Protein AF-A0A2I6QKW5-F1 (afdb_monomer_lite)

Secondary structure (DSSP, 8-state):
-EEEEEEEEEEEETTEEEEEEEEEEEEE-SSSPEEEEEEEEEEEEETTTTEEEEEEEEEEE-----SS-------------

Foldseek 3Di:
DDKDWDWDQPDDDPQKTKIWIWIKDWDQDPPRDIWIKTKTWIWIARNVVRGTPDIDIDIHTDPDPPPDDPPPPPPPDDDDD

pLDDT: mean 75.46, std 21.02, range [35.22, 96.0]

Sequence (81 aa):
MTFVSSFTLDRMIGNIAVIGINGTLSTTGPTFTPTTFNVIGRAYLDLKAGHAAKATVEMKGSTATPMGEMHTKVRTLMTTK

Radius of gyration: 21.95 Å; chains: 1; bounding box: 66×39×40 Å

Structure (mmCIF, N/CA/C/O backbone):
data_AF-A0A2I6QKW5-F1
#
_entry.id   AF-A0A2I6QKW5-F1
#
loop_
_atom_site.group_PDB
_atom_site.id
_atom_site.type_symbol
_atom_site.label_atom_id
_atom_site.label_alt_id
_atom_site.label_comp_id
_atom_site.label_asym_id
_atom_site.label_entity_id
_atom_site.label_seq_id
_atom_site.pdbx_PDB_ins_code
_atom_site.Cartn_x
_atom_site.Cartn_y
_atom_site.Cartn_z
_atom_site.occupancy
_atom_site.B_iso_or_equiv
_atom_site.auth_seq_id
_atom_site.auth_comp_id
_atom_site.auth_asym_id
_atom_s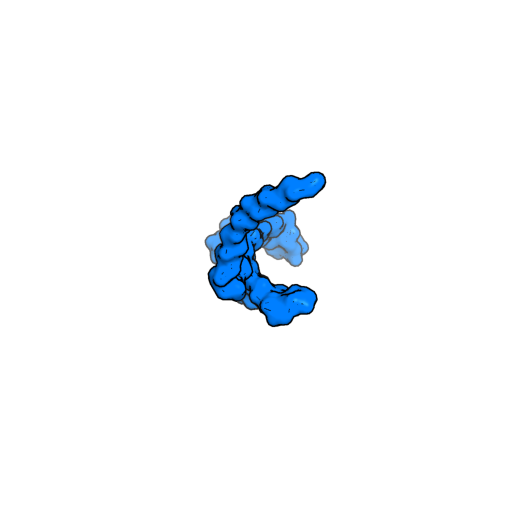ite.auth_atom_id
_atom_site.pdbx_PDB_model_num
ATOM 1 N N . MET A 1 1 ? -2.492 5.803 16.892 1.00 77.88 1 MET A N 1
ATOM 2 C CA . MET A 1 1 ? -2.817 5.301 15.539 1.00 77.88 1 MET A CA 1
ATOM 3 C C . MET A 1 1 ? -1.926 4.104 15.283 1.00 77.88 1 MET A C 1
ATOM 5 O O . MET A 1 1 ? -0.728 4.223 15.503 1.00 77.88 1 MET A O 1
ATOM 9 N N . THR A 1 2 ? -2.501 2.985 14.855 1.00 86.62 2 THR A N 1
ATOM 10 C CA . THR A 1 2 ? -1.761 1.743 14.598 1.00 86.62 2 THR A CA 1
ATOM 11 C C . THR A 1 2 ? -2.160 1.208 13.233 1.00 86.62 2 THR A C 1
ATOM 13 O O . THR A 1 2 ? -3.350 1.132 12.938 1.00 86.62 2 THR A O 1
ATOM 16 N N . PHE A 1 3 ? -1.183 0.836 12.407 1.00 87.31 3 PHE A N 1
ATOM 17 C CA . PHE A 1 3 ? -1.417 0.206 11.112 1.00 87.31 3 PHE A CA 1
ATOM 18 C C . PHE A 1 3 ? -0.788 -1.182 11.101 1.00 87.31 3 PHE A C 1
ATOM 20 O O . PHE A 1 3 ? 0.423 -1.317 11.264 1.00 87.31 3 PHE A O 1
ATOM 27 N N . VAL A 1 4 ? -1.615 -2.207 10.919 1.00 90.88 4 VAL A N 1
ATOM 28 C CA . VAL A 1 4 ? -1.167 -3.596 10.776 1.00 90.88 4 VAL A CA 1
ATOM 29 C C . VAL A 1 4 ? -1.428 -4.001 9.339 1.00 90.88 4 VAL A C 1
ATOM 31 O O . VAL A 1 4 ? -2.556 -3.878 8.871 1.00 90.88 4 VAL A O 1
ATOM 34 N N . SER A 1 5 ? -0.405 -4.453 8.622 1.00 91.06 5 SER A N 1
ATOM 35 C CA . SER A 1 5 ? -0.541 -4.771 7.201 1.00 91.06 5 SER A CA 1
ATOM 36 C C . SER A 1 5 ? 0.289 -5.965 6.773 1.00 91.06 5 SER A C 1
ATOM 38 O O . SER A 1 5 ? 1.233 -6.379 7.443 1.00 91.06 5 SER A O 1
ATOM 40 N N . SER A 1 6 ? -0.108 -6.501 5.629 1.00 92.94 6 SER A N 1
ATOM 41 C CA . SER A 1 6 ? 0.588 -7.513 4.858 1.00 92.94 6 SER A CA 1
ATOM 42 C C . SER A 1 6 ? 0.911 -6.944 3.480 1.00 92.94 6 SER A C 1
ATOM 44 O O . SER A 1 6 ? 0.124 -6.192 2.892 1.00 92.94 6 SER A O 1
ATOM 46 N N . PHE A 1 7 ? 2.086 -7.312 2.981 1.00 93.06 7 PHE A N 1
ATOM 47 C CA . PHE A 1 7 ? 2.566 -6.943 1.659 1.00 93.06 7 PHE A CA 1
ATOM 48 C C . PHE A 1 7 ? 2.820 -8.216 0.868 1.00 93.06 7 PHE A C 1
ATOM 50 O O . PHE A 1 7 ? 3.429 -9.157 1.378 1.00 93.06 7 PHE A O 1
ATOM 57 N N . THR A 1 8 ? 2.354 -8.246 -0.373 1.00 95.06 8 THR A N 1
ATOM 58 C CA . THR A 1 8 ? 2.532 -9.391 -1.270 1.00 95.06 8 THR A CA 1
ATOM 59 C C . THR A 1 8 ? 3.111 -8.909 -2.585 1.00 95.06 8 THR A C 1
ATOM 61 O O . THR A 1 8 ? 2.714 -7.866 -3.092 1.00 95.06 8 THR A O 1
ATOM 64 N N . LEU A 1 9 ? 4.078 -9.637 -3.140 1.00 93.75 9 LEU A N 1
ATOM 65 C CA . LEU A 1 9 ? 4.518 -9.395 -4.509 1.00 93.75 9 LEU A CA 1
ATOM 66 C C . LEU A 1 9 ? 3.458 -9.977 -5.452 1.00 93.75 9 LEU A C 1
ATOM 68 O O . LEU A 1 9 ? 3.413 -11.189 -5.642 1.00 93.75 9 LEU A O 1
ATOM 72 N N . ASP A 1 10 ? 2.609 -9.121 -6.027 1.00 93.69 10 ASP A N 1
ATOM 73 C CA . ASP A 1 10 ? 1.541 -9.533 -6.949 1.00 93.69 10 ASP A CA 1
ATOM 74 C C . ASP A 1 10 ? 2.140 -10.030 -8.272 1.00 93.69 10 ASP A C 1
ATOM 76 O O . ASP A 1 10 ? 1.730 -11.060 -8.807 1.00 93.69 10 ASP A O 1
ATOM 80 N N . ARG A 1 11 ? 3.057 -9.242 -8.855 1.00 94.19 11 ARG A N 1
ATOM 81 C CA . ARG A 1 11 ? 3.712 -9.536 -10.142 1.00 94.19 11 ARG A CA 1
ATOM 82 C C . ARG A 1 11 ? 4.928 -8.645 -10.395 1.00 94.19 11 ARG A C 1
ATOM 84 O O . ARG A 1 11 ? 5.083 -7.595 -9.776 1.00 94.19 11 ARG A O 1
ATOM 91 N N . MET A 1 12 ? 5.714 -9.020 -11.401 1.00 96.00 12 MET A N 1
ATOM 92 C CA . MET A 1 12 ? 6.818 -8.231 -11.956 1.00 96.00 12 MET A CA 1
ATOM 93 C C . MET A 1 12 ? 6.486 -7.778 -13.384 1.00 96.00 12 MET A C 1
ATOM 95 O O . MET A 1 12 ? 6.005 -8.576 -14.188 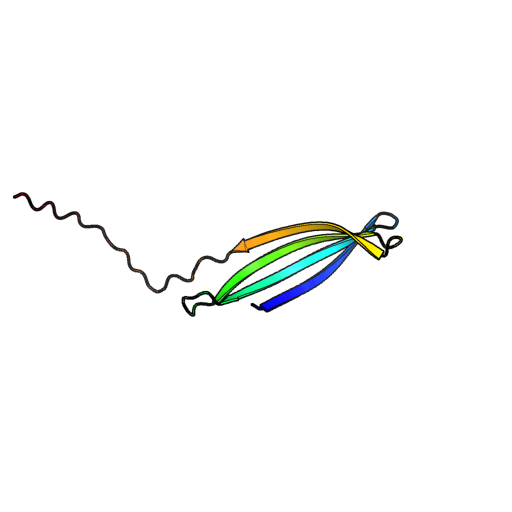1.00 96.00 12 MET A O 1
ATOM 99 N N . ILE A 1 13 ? 6.744 -6.509 -13.708 1.00 92.31 13 ILE A N 1
ATOM 100 C CA . ILE A 1 13 ? 6.592 -5.927 -15.051 1.00 92.31 13 ILE A CA 1
ATOM 101 C C . ILE A 1 13 ? 7.922 -5.267 -15.429 1.00 92.31 13 ILE A C 1
ATOM 103 O O . ILE A 1 13 ? 8.180 -4.110 -15.097 1.00 92.31 13 ILE A O 1
ATOM 107 N N . GLY A 1 14 ? 8.803 -6.016 -16.095 1.00 93.38 14 GLY A N 1
ATOM 108 C CA . GLY A 1 14 ? 10.174 -5.562 -16.341 1.00 93.38 14 GLY A CA 1
ATOM 109 C C . GLY A 1 14 ? 10.897 -5.267 -15.021 1.00 93.38 14 GLY A C 1
ATOM 110 O O . GLY A 1 14 ? 11.013 -6.149 -14.176 1.00 93.38 14 GLY A O 1
ATOM 111 N N . ASN A 1 15 ? 11.336 -4.018 -14.826 1.00 94.06 15 ASN A N 1
ATOM 112 C CA . ASN A 1 15 ? 12.000 -3.574 -13.588 1.00 94.06 15 ASN A CA 1
ATOM 113 C C . ASN A 1 15 ? 11.025 -3.077 -12.510 1.00 94.06 15 ASN A C 1
ATOM 115 O O . ASN A 1 15 ? 11.469 -2.569 -11.483 1.00 94.06 15 ASN A O 1
ATOM 119 N N . ILE A 1 16 ? 9.716 -3.174 -12.745 1.00 94.62 16 ILE A N 1
ATOM 120 C CA . ILE A 1 16 ? 8.696 -2.712 -11.806 1.00 94.62 16 ILE A CA 1
ATOM 121 C C . ILE A 1 16 ? 8.149 -3.907 -11.023 1.00 94.62 16 ILE A C 1
ATOM 123 O O . ILE A 1 16 ? 7.572 -4.822 -11.614 1.00 94.62 16 ILE A O 1
ATOM 127 N N . ALA A 1 17 ? 8.270 -3.876 -9.697 1.00 94.69 17 ALA A N 1
ATOM 128 C CA . ALA A 1 17 ? 7.579 -4.798 -8.801 1.00 94.69 17 ALA A CA 1
ATOM 129 C C . ALA A 1 17 ? 6.218 -4.219 -8.402 1.00 94.69 17 ALA A C 1
ATOM 131 O O . ALA A 1 17 ? 6.134 -3.104 -7.886 1.00 94.69 17 ALA A O 1
ATOM 132 N N . VAL A 1 18 ? 5.146 -4.975 -8.629 1.00 95.31 18 VAL A N 1
ATOM 133 C CA . VAL A 1 18 ? 3.800 -4.611 -8.177 1.00 95.31 18 VAL A CA 1
ATOM 134 C C . VAL A 1 18 ? 3.546 -5.298 -6.844 1.00 95.31 18 VAL A C 1
ATOM 136 O O . VAL A 1 18 ? 3.511 -6.524 -6.777 1.00 95.31 18 VAL A O 1
ATOM 139 N N . ILE A 1 19 ? 3.366 -4.509 -5.791 1.00 94.81 19 ILE A N 1
ATOM 140 C CA . ILE A 1 19 ? 3.156 -4.973 -4.423 1.00 94.81 19 ILE A CA 1
ATOM 141 C C . ILE A 1 19 ? 1.700 -4.743 -4.027 1.00 94.81 19 ILE A C 1
ATOM 143 O O . ILE A 1 19 ? 1.255 -3.595 -3.977 1.00 94.81 19 ILE A O 1
ATOM 147 N N . GLY A 1 20 ? 0.968 -5.810 -3.728 1.00 94.25 20 GLY A N 1
ATOM 148 C CA . GLY A 1 20 ? -0.342 -5.748 -3.094 1.00 94.25 20 GLY A CA 1
ATOM 149 C C . GLY A 1 20 ? -0.214 -5.360 -1.621 1.00 94.25 20 GLY A C 1
ATOM 150 O O . GLY A 1 20 ? 0.627 -5.901 -0.899 1.00 94.25 20 GLY A O 1
ATOM 151 N N . ILE A 1 21 ? -1.048 -4.421 -1.179 1.00 93.19 21 ILE A N 1
ATOM 152 C CA . ILE A 1 21 ? -1.130 -3.935 0.201 1.00 93.19 21 ILE A CA 1
ATOM 153 C C . ILE A 1 21 ? -2.497 -4.330 0.747 1.00 93.19 21 ILE A C 1
ATOM 155 O O . ILE A 1 21 ? -3.518 -3.994 0.144 1.00 93.19 21 ILE A O 1
ATOM 159 N N . ASN A 1 22 ? -2.523 -5.003 1.892 1.00 91.75 22 ASN A N 1
ATOM 160 C CA . ASN A 1 22 ? -3.754 -5.273 2.627 1.00 91.75 22 ASN A CA 1
ATOM 161 C C . ASN A 1 22 ? -3.494 -5.112 4.126 1.00 91.75 22 ASN A C 1
ATOM 163 O O . ASN A 1 22 ? -2.602 -5.765 4.672 1.00 91.75 22 ASN A O 1
ATOM 167 N N . GLY A 1 23 ? -4.236 -4.234 4.791 1.00 90.19 23 GLY A N 1
ATOM 168 C CA . GLY A 1 23 ? -4.044 -3.961 6.205 1.00 90.19 23 GLY A CA 1
ATOM 169 C C . GLY A 1 23 ? -5.235 -3.305 6.878 1.00 90.19 23 GLY A C 1
ATOM 170 O O . GLY A 1 23 ? -6.201 -2.895 6.249 1.00 90.19 23 GLY A O 1
ATOM 171 N N . THR A 1 24 ? -5.148 -3.183 8.194 1.00 89.56 24 THR A N 1
ATOM 172 C CA . THR A 1 24 ? -6.125 -2.498 9.035 1.00 89.56 24 THR A CA 1
ATOM 173 C C . THR A 1 24 ? -5.462 -1.302 9.701 1.00 89.56 24 THR A C 1
ATOM 175 O O . THR A 1 24 ? -4.446 -1.440 10.388 1.00 89.56 24 THR A O 1
ATOM 178 N N . LEU A 1 25 ? -6.044 -0.120 9.508 1.00 86.81 25 LEU A N 1
ATOM 179 C CA . LEU A 1 25 ? -5.669 1.099 10.215 1.00 86.81 25 LEU A CA 1
ATOM 180 C C . LEU A 1 25 ? -6.642 1.325 11.370 1.00 86.81 25 LEU A C 1
ATOM 182 O O . LEU A 1 25 ? -7.845 1.423 11.154 1.00 86.81 25 LEU A O 1
ATOM 186 N N . SER A 1 26 ? -6.115 1.444 12.582 1.00 85.50 26 SER A N 1
ATOM 187 C CA . SER A 1 26 ? -6.873 1.788 13.780 1.00 85.50 26 SER A CA 1
ATOM 188 C C . SER A 1 26 ? -6.494 3.183 14.268 1.00 85.50 26 SER A C 1
ATOM 190 O O . SER A 1 26 ? -5.312 3.494 14.488 1.00 85.50 26 SER A O 1
ATOM 192 N N . THR A 1 27 ? -7.496 4.042 14.438 1.00 82.31 27 THR A N 1
ATOM 193 C CA . THR A 1 27 ? -7.344 5.385 15.000 1.00 82.31 27 THR A CA 1
ATOM 194 C C . THR A 1 27 ? -8.178 5.511 16.268 1.00 82.31 27 THR A C 1
ATOM 196 O O . THR A 1 27 ? -9.293 5.012 16.357 1.00 82.31 27 THR A O 1
ATOM 199 N N . THR A 1 28 ? -7.631 6.172 17.281 1.00 74.75 28 THR A N 1
ATOM 200 C CA . THR A 1 28 ? -8.366 6.537 18.494 1.00 74.75 28 THR A CA 1
ATOM 201 C C . THR A 1 28 ? -8.841 7.972 18.328 1.00 74.75 28 THR A C 1
ATOM 203 O O . THR A 1 28 ? -8.011 8.878 18.221 1.00 74.75 28 THR A O 1
ATOM 206 N N . GLY A 1 29 ? -10.157 8.161 18.229 1.00 65.19 29 GLY A N 1
ATOM 207 C CA . GLY A 1 29 ? -10.777 9.482 18.161 1.00 65.19 29 GLY A CA 1
ATOM 208 C C . GLY A 1 29 ? -10.881 10.163 19.534 1.00 65.19 29 GLY A C 1
ATOM 209 O O . GLY A 1 29 ? -10.555 9.552 20.553 1.00 65.19 29 GLY A O 1
ATOM 210 N N . PRO A 1 30 ? -11.349 11.425 19.578 1.00 59.88 30 PRO A N 1
ATOM 211 C CA . PRO A 1 30 ? -11.561 12.169 20.825 1.00 59.88 30 PRO A CA 1
ATOM 212 C C . PRO A 1 30 ? -12.628 11.525 21.725 1.0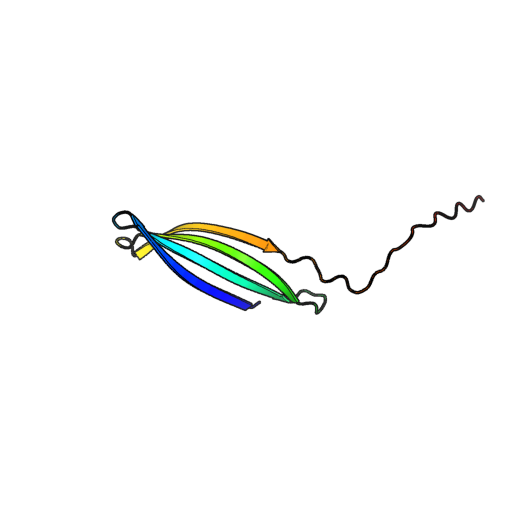0 59.88 30 PRO A C 1
ATOM 214 O O . PRO A 1 30 ? -12.567 11.636 22.945 1.00 59.88 30 PRO A O 1
ATOM 217 N N . THR A 1 31 ? -13.582 10.807 21.134 1.00 61.16 31 THR A N 1
ATOM 218 C CA . THR A 1 31 ? -14.419 9.831 21.830 1.00 61.16 31 THR A CA 1
ATOM 219 C C . THR A 1 31 ? -13.669 8.504 21.805 1.00 61.16 31 THR A C 1
ATOM 221 O O . THR A 1 31 ? -13.383 8.008 20.721 1.00 61.16 31 THR A O 1
ATOM 224 N N . PHE A 1 32 ? -13.335 7.941 22.968 1.00 58.69 32 PHE A N 1
ATOM 225 C CA . PHE A 1 32 ? -12.493 6.749 23.210 1.00 58.69 32 PHE A CA 1
ATOM 226 C C . PHE A 1 32 ? -12.846 5.449 22.439 1.00 58.69 32 PHE A C 1
ATOM 228 O O . PHE A 1 32 ? -12.292 4.389 22.717 1.00 58.69 32 PHE A O 1
ATOM 235 N N . THR A 1 33 ? -13.750 5.496 21.468 1.00 68.19 33 THR A N 1
ATOM 236 C CA . THR A 1 33 ? -14.044 4.437 20.506 1.00 68.19 33 THR A CA 1
ATOM 237 C C . THR A 1 33 ? -12.963 4.365 19.420 1.00 68.19 33 THR A C 1
ATOM 239 O O . THR A 1 33 ? -12.789 5.333 18.673 1.00 68.19 33 THR A O 1
ATOM 242 N N . PRO A 1 34 ? -12.240 3.238 19.296 1.00 68.38 34 PRO A N 1
ATOM 243 C CA . PRO A 1 34 ? -11.304 3.035 18.201 1.00 68.38 34 PRO A CA 1
ATOM 244 C C . PRO A 1 34 ? -12.059 2.843 16.879 1.00 68.38 34 PRO A C 1
ATOM 246 O O . PRO A 1 34 ? -12.913 1.964 16.759 1.00 68.38 34 PRO A O 1
ATOM 249 N N . THR A 1 35 ? -11.722 3.647 15.873 1.00 81.31 35 THR A N 1
ATOM 250 C CA . THR A 1 35 ? -12.242 3.515 14.509 1.00 81.31 35 THR A CA 1
ATOM 251 C C . THR A 1 35 ? -11.272 2.677 13.691 1.00 81.31 35 THR A C 1
ATOM 253 O O . THR A 1 35 ? -10.075 2.969 13.644 1.00 81.31 35 THR A O 1
ATOM 256 N N . THR A 1 36 ? -11.782 1.637 13.035 1.00 84.25 36 THR A N 1
ATOM 257 C CA . THR A 1 36 ? -10.988 0.747 12.184 1.00 84.25 36 THR A CA 1
ATOM 258 C C . THR A 1 36 ? -11.348 0.920 10.711 1.00 84.25 36 THR A C 1
ATOM 260 O O . THR A 1 36 ? -12.517 1.004 10.327 1.00 84.25 36 THR A O 1
ATOM 263 N N . PHE A 1 37 ? -10.316 0.977 9.874 1.00 84.38 37 PHE A N 1
ATOM 264 C CA . PHE A 1 37 ? -10.414 1.097 8.425 1.00 84.38 37 PHE A CA 1
ATOM 265 C C . PHE A 1 37 ? -9.688 -0.073 7.784 1.00 84.38 37 PHE A C 1
ATOM 267 O O . PHE A 1 37 ? -8.539 -0.354 8.132 1.00 84.38 37 PHE A O 1
ATOM 274 N N . ASN A 1 38 ? -10.334 -0.716 6.817 1.00 89.06 38 ASN A N 1
ATOM 275 C CA . ASN A 1 38 ? -9.651 -1.656 5.950 1.00 89.06 38 ASN A CA 1
ATOM 276 C C . ASN A 1 38 ? -8.929 -0.880 4.845 1.00 89.06 38 ASN A C 1
ATOM 278 O O . ASN A 1 38 ? -9.509 0.009 4.217 1.00 89.06 38 ASN A O 1
ATOM 282 N N . VAL A 1 39 ? -7.666 -1.210 4.624 1.00 88.94 39 VAL A N 1
ATOM 283 C CA . VAL A 1 39 ? -6.759 -0.529 3.706 1.00 88.94 39 VAL A CA 1
ATOM 284 C C . VAL A 1 39 ? -6.317 -1.543 2.668 1.00 88.94 39 VAL A C 1
ATOM 286 O O . VAL A 1 39 ? -5.613 -2.497 2.991 1.00 88.94 39 VAL A O 1
ATOM 289 N N . ILE A 1 40 ? -6.718 -1.337 1.419 1.00 91.56 40 ILE A N 1
ATOM 290 C CA . ILE A 1 40 ? -6.340 -2.204 0.301 1.00 91.56 40 ILE A CA 1
ATOM 291 C C . ILE A 1 40 ? -5.679 -1.335 -0.757 1.00 91.56 40 ILE A C 1
ATOM 293 O O . ILE A 1 40 ? -6.173 -0.260 -1.083 1.00 91.56 40 ILE A O 1
ATOM 297 N N . GLY A 1 41 ? -4.559 -1.773 -1.313 1.00 92.12 41 GLY A N 1
ATOM 298 C CA . GLY A 1 41 ? -3.850 -0.976 -2.301 1.00 92.12 41 GLY A CA 1
ATOM 299 C C . GLY A 1 41 ? -2.857 -1.755 -3.135 1.00 92.12 41 GLY A C 1
ATOM 300 O O . GLY A 1 41 ? -2.672 -2.960 -2.973 1.00 92.12 41 GLY A O 1
ATOM 301 N N . ARG A 1 42 ? -2.207 -1.030 -4.042 1.00 94.19 42 ARG A N 1
ATOM 302 C CA . ARG A 1 42 ? -1.066 -1.496 -4.823 1.00 94.19 42 ARG A CA 1
ATOM 303 C C . ARG A 1 42 ? 0.016 -0.430 -4.867 1.00 94.19 42 ARG A C 1
ATOM 305 O O . ARG A 1 42 ? -0.279 0.740 -5.113 1.00 94.19 42 ARG A O 1
ATOM 312 N N . ALA A 1 43 ? 1.261 -0.847 -4.697 1.00 92.75 43 ALA A N 1
ATOM 313 C CA . ALA A 1 43 ? 2.442 -0.037 -4.958 1.00 92.75 43 ALA A CA 1
ATOM 314 C C . ALA A 1 43 ? 3.207 -0.593 -6.163 1.00 92.75 43 ALA A C 1
ATOM 316 O O . ALA A 1 43 ? 3.269 -1.799 -6.370 1.00 92.75 43 ALA A O 1
ATOM 317 N N . TYR A 1 44 ? 3.784 0.295 -6.957 1.00 94.62 44 TYR A N 1
ATOM 318 C CA . TYR A 1 44 ? 4.630 -0.002 -8.104 1.00 94.62 44 TYR A CA 1
ATOM 319 C C . TYR A 1 44 ? 6.026 0.496 -7.753 1.00 94.62 44 TYR A C 1
ATOM 321 O O . TYR A 1 44 ? 6.258 1.705 -7.709 1.00 94.62 44 TYR A O 1
ATOM 329 N N . LEU A 1 45 ? 6.928 -0.426 -7.441 1.00 93.19 45 LEU A N 1
ATOM 330 C CA . LEU A 1 45 ? 8.305 -0.134 -7.061 1.00 93.19 45 LEU A CA 1
ATOM 331 C C . LEU A 1 45 ? 9.195 -0.260 -8.290 1.00 93.19 45 LEU A C 1
ATOM 333 O O . LEU A 1 45 ? 9.266 -1.337 -8.879 1.00 93.19 45 LEU A O 1
ATOM 337 N N . ASP A 1 46 ? 9.872 0.820 -8.670 1.00 93.50 46 ASP A N 1
ATOM 338 C CA . ASP A 1 46 ? 10.943 0.745 -9.657 1.00 93.50 46 ASP A CA 1
ATOM 339 C C . ASP A 1 46 ? 12.200 0.221 -8.959 1.00 93.50 46 ASP A C 1
ATOM 341 O O . ASP A 1 46 ? 12.804 0.897 -8.122 1.00 93.50 46 ASP A O 1
ATOM 345 N N . LEU A 1 47 ? 12.586 -1.006 -9.295 1.00 90.31 47 LEU A N 1
ATOM 346 C CA . LEU A 1 47 ? 13.715 -1.681 -8.665 1.00 90.31 47 LEU A CA 1
ATOM 347 C C . LEU A 1 47 ? 15.069 -1.134 -9.123 1.00 90.31 47 LEU A C 1
ATOM 349 O O . LEU A 1 47 ? 16.049 -1.280 -8.398 1.00 90.31 47 LEU A O 1
ATOM 353 N N . LYS A 1 48 ? 15.147 -0.505 -10.303 1.00 90.81 48 LYS A N 1
ATOM 354 C CA . LYS A 1 48 ? 16.387 0.137 -10.761 1.00 90.81 48 LYS A CA 1
ATOM 355 C C . LYS A 1 48 ? 16.598 1.466 -10.063 1.00 90.81 48 LYS A C 1
ATOM 357 O O . LYS A 1 48 ? 17.721 1.793 -9.695 1.00 90.81 48 LYS A O 1
ATOM 362 N N . ALA A 1 49 ? 15.522 2.227 -9.906 1.00 87.94 49 ALA A N 1
ATOM 363 C CA . ALA A 1 49 ? 15.582 3.540 -9.289 1.00 87.94 49 ALA A CA 1
ATOM 364 C C . ALA A 1 49 ? 15.457 3.494 -7.753 1.00 87.94 49 ALA A C 1
ATOM 366 O O . ALA A 1 49 ? 15.667 4.512 -7.093 1.00 87.94 49 ALA A O 1
ATOM 367 N N . GLY A 1 50 ? 15.110 2.333 -7.185 1.00 85.81 50 GLY A N 1
ATOM 368 C CA . GLY A 1 50 ? 15.052 2.090 -5.743 1.00 85.81 50 GLY A CA 1
ATOM 369 C C . GLY A 1 50 ? 13.909 2.810 -5.022 1.00 85.81 50 GLY A C 1
ATOM 370 O O . GLY A 1 50 ? 13.979 2.987 -3.808 1.00 85.81 50 GLY A O 1
ATOM 371 N N . HIS A 1 51 ? 12.871 3.251 -5.739 1.00 83.81 51 HIS A N 1
ATOM 372 C CA . HIS A 1 51 ? 11.756 4.006 -5.163 1.00 83.81 51 HIS A CA 1
ATOM 373 C C . HIS A 1 51 ? 10.401 3.598 -5.749 1.00 83.81 51 HIS A C 1
ATOM 375 O O . HIS A 1 51 ? 10.301 2.965 -6.800 1.00 83.81 51 HIS A O 1
ATOM 381 N N . ALA A 1 52 ? 9.327 3.967 -5.050 1.00 82.88 52 ALA A N 1
ATOM 382 C CA . ALA A 1 52 ? 7.972 3.766 -5.540 1.00 82.88 52 ALA A CA 1
ATOM 383 C C . ALA A 1 52 ? 7.669 4.747 -6.680 1.00 82.88 52 ALA A C 1
ATOM 385 O O . ALA A 1 52 ? 7.613 5.954 -6.461 1.00 82.88 52 ALA A O 1
ATOM 386 N N . ALA A 1 53 ? 7.427 4.226 -7.880 1.00 82.81 53 ALA A N 1
ATOM 387 C CA . ALA A 1 53 ? 6.987 5.019 -9.024 1.00 82.81 53 ALA A CA 1
ATOM 388 C C . ALA A 1 53 ? 5.524 5.468 -8.872 1.00 82.81 53 ALA A C 1
ATOM 390 O O . ALA A 1 53 ? 5.143 6.548 -9.318 1.00 82.81 53 ALA A O 1
ATOM 391 N N . LYS A 1 54 ? 4.682 4.632 -8.247 1.00 87.06 54 LYS A N 1
ATOM 392 C CA . LYS A 1 54 ? 3.265 4.929 -7.991 1.0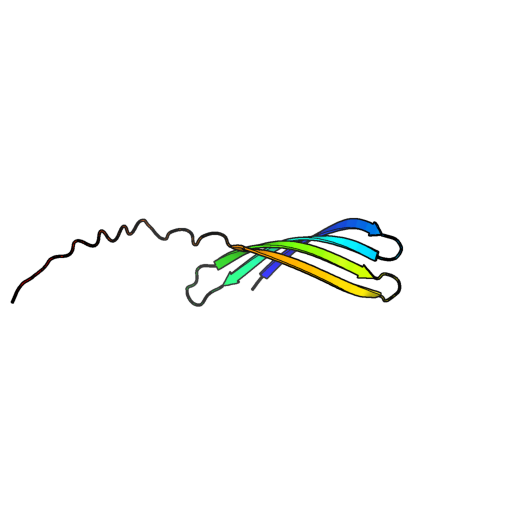0 87.06 54 LYS A CA 1
ATOM 393 C C . LYS A 1 54 ? 2.733 4.102 -6.827 1.00 87.06 54 LYS A C 1
ATOM 395 O O . LYS A 1 54 ? 3.071 2.931 -6.703 1.00 87.06 54 LYS A O 1
ATOM 400 N N . ALA A 1 55 ? 1.826 4.664 -6.035 1.00 87.75 55 ALA A N 1
ATOM 401 C CA . ALA A 1 55 ? 1.014 3.906 -5.087 1.00 87.75 55 ALA A CA 1
ATOM 402 C C . ALA A 1 55 ? -0.455 4.324 -5.197 1.00 87.75 55 ALA A C 1
ATOM 404 O O . ALA A 1 55 ? -0.774 5.482 -5.463 1.00 87.75 55 ALA A O 1
ATOM 405 N N . THR A 1 56 ? -1.364 3.371 -5.036 1.00 90.12 56 THR A N 1
ATOM 406 C CA . THR A 1 56 ? -2.807 3.619 -4.989 1.00 90.12 56 THR A CA 1
ATOM 407 C C . THR A 1 56 ? -3.384 2.799 -3.856 1.00 90.12 56 THR A C 1
ATOM 409 O O . THR A 1 56 ? -3.174 1.590 -3.804 1.00 90.12 56 THR A O 1
ATOM 412 N N . VAL A 1 57 ? -4.085 3.461 -2.944 1.00 87.56 57 VAL A N 1
ATOM 413 C CA . VAL A 1 57 ? -4.641 2.848 -1.742 1.00 87.56 57 VAL A CA 1
ATOM 414 C C . VAL A 1 57 ? -6.078 3.322 -1.588 1.00 87.56 57 VAL A C 1
ATOM 416 O O . VAL A 1 57 ? -6.359 4.511 -1.710 1.00 87.56 57 VAL A O 1
ATOM 419 N N . GLU A 1 58 ? -6.976 2.384 -1.332 1.00 87.06 58 GLU A N 1
ATOM 420 C CA . GLU A 1 58 ? -8.366 2.625 -0.991 1.00 87.06 58 GLU A CA 1
ATOM 421 C C . GLU A 1 58 ? -8.571 2.288 0.487 1.00 87.06 58 GLU A C 1
ATOM 423 O O . GLU A 1 58 ? -8.140 1.240 0.976 1.00 87.06 58 GLU A O 1
ATOM 428 N N . MET A 1 59 ? -9.233 3.193 1.203 1.00 83.75 59 MET A N 1
ATOM 429 C CA . MET A 1 59 ? -9.612 2.993 2.594 1.00 83.75 59 MET A CA 1
ATOM 430 C C . MET A 1 59 ? -11.125 2.837 2.671 1.00 83.75 59 MET A C 1
ATOM 432 O O . MET A 1 59 ? -11.864 3.748 2.302 1.00 83.75 59 MET A O 1
ATOM 436 N N . LYS A 1 60 ? -11.587 1.694 3.176 1.00 79.25 60 LYS A N 1
ATOM 437 C CA . LYS A 1 60 ? -13.005 1.443 3.451 1.00 79.25 60 LYS A CA 1
ATOM 438 C C . LYS A 1 60 ? -13.211 1.404 4.959 1.00 79.25 60 LYS A C 1
ATOM 440 O O . LYS A 1 60 ? -12.600 0.592 5.652 1.00 79.25 60 LYS A O 1
ATOM 445 N N . GLY A 1 61 ? -14.029 2.317 5.474 1.00 65.50 61 GLY A N 1
ATOM 446 C CA . GLY A 1 61 ? -14.352 2.379 6.899 1.00 65.50 61 GLY A CA 1
ATOM 447 C C . GLY A 1 61 ? -15.340 1.292 7.313 1.00 65.50 61 GLY A C 1
ATOM 448 O O . GLY A 1 61 ? -16.273 0.989 6.569 1.00 65.50 61 GLY A O 1
ATOM 449 N N . SER A 1 62 ? -15.151 0.739 8.513 1.00 55.94 62 SER A N 1
ATOM 450 C CA . SER A 1 62 ? -16.220 0.041 9.225 1.00 55.94 62 SER A CA 1
ATOM 451 C C . SER A 1 62 ? -17.145 1.084 9.845 1.00 55.94 62 SER A C 1
ATOM 453 O O . SER A 1 62 ? -16.682 2.025 10.492 1.00 55.94 62 SER A O 1
ATOM 455 N N . THR A 1 63 ? -18.451 0.910 9.654 1.00 51.59 63 THR A N 1
ATOM 456 C CA . THR A 1 63 ? -19.508 1.607 10.394 1.00 51.59 63 THR A CA 1
ATOM 457 C C . THR A 1 63 ? -19.151 1.672 11.876 1.00 51.59 63 THR A C 1
ATOM 459 O O . THR A 1 63 ? -18.699 0.671 12.441 1.00 51.59 63 THR A O 1
ATOM 462 N N . ALA A 1 64 ? -19.375 2.830 12.506 1.00 45.97 64 ALA A N 1
ATOM 463 C CA . ALA A 1 64 ? -19.398 2.918 13.959 1.00 45.97 64 ALA A CA 1
ATOM 464 C C . ALA A 1 64 ? -20.331 1.810 14.462 1.00 45.97 64 ALA A C 1
ATOM 466 O O . ALA A 1 64 ? -21.487 1.749 14.040 1.00 45.97 64 ALA A O 1
ATOM 467 N N . THR A 1 65 ? -19.832 0.901 15.299 1.00 42.03 65 THR A N 1
ATOM 468 C CA . THR A 1 65 ? -20.707 -0.012 16.037 1.00 42.03 65 THR A CA 1
ATOM 469 C C . THR A 1 65 ? -21.777 0.852 16.698 1.00 42.03 65 THR A C 1
ATOM 471 O O . THR A 1 65 ? -21.399 1.765 17.442 1.00 42.03 65 THR A O 1
ATOM 474 N N . PRO A 1 66 ? -23.072 0.652 16.397 1.00 41.69 66 PRO A N 1
ATOM 475 C CA . PRO A 1 66 ? -24.117 1.466 16.986 1.00 41.69 66 PRO A CA 1
ATOM 476 C C . PRO A 1 66 ? -24.039 1.237 18.492 1.00 41.69 66 PRO A C 1
ATOM 478 O O . PRO A 1 66 ? -24.269 0.130 18.976 1.00 41.69 66 PRO A O 1
ATOM 481 N N . MET A 1 67 ? -23.637 2.264 19.239 1.00 47.97 67 MET A N 1
ATOM 482 C CA . MET A 1 67 ? -23.830 2.291 20.682 1.00 47.97 67 MET A CA 1
ATOM 483 C C . MET A 1 67 ? -25.333 2.335 20.929 1.00 47.97 67 MET A C 1
ATOM 485 O O . MET A 1 67 ? -25.901 3.413 21.051 1.00 47.97 67 MET A O 1
ATOM 489 N N . GLY A 1 68 ? -25.960 1.163 20.969 1.00 39.59 68 GLY A N 1
ATOM 490 C CA . GLY A 1 68 ? -27.373 1.020 21.263 1.00 39.59 68 GLY A CA 1
ATOM 491 C C . GLY A 1 68 ? -28.283 1.606 20.186 1.00 39.59 68 GLY A C 1
ATOM 492 O O . GLY A 1 68 ? -28.051 2.646 19.574 1.00 39.59 68 GLY A O 1
ATOM 493 N N . GLU A 1 69 ? -29.384 0.922 19.959 1.00 42.38 69 GLU A N 1
ATOM 494 C CA . GLU A 1 69 ? -30.534 1.510 19.304 1.00 42.38 69 GLU A CA 1
ATOM 495 C C . GLU A 1 69 ? -30.996 2.728 20.120 1.00 42.38 69 GLU A C 1
ATOM 497 O O . GLU A 1 69 ? -31.684 2.592 21.127 1.00 42.38 69 GLU A O 1
ATOM 502 N N . MET A 1 70 ? -30.664 3.942 19.687 1.00 42.19 70 MET A N 1
ATOM 503 C CA . MET A 1 70 ? -31.535 5.080 19.959 1.00 42.19 70 MET A CA 1
ATOM 504 C C . MET A 1 70 ? -32.226 5.439 18.653 1.00 42.19 70 MET A C 1
ATOM 506 O O . MET A 1 70 ? -31.846 6.362 17.937 1.00 42.19 70 MET A O 1
ATOM 510 N N . HIS A 1 71 ? -33.273 4.671 18.339 1.00 40.44 71 HIS A N 1
ATOM 511 C CA . HIS A 1 71 ? -34.361 5.167 17.509 1.00 40.44 71 HIS A CA 1
ATOM 512 C C . HIS A 1 71 ? -34.960 6.384 18.222 1.00 40.44 71 HIS A C 1
ATOM 514 O O . HIS A 1 71 ? -35.927 6.274 18.977 1.00 40.44 71 HIS A O 1
ATOM 520 N N . THR A 1 72 ? -34.395 7.566 17.985 1.00 40.91 72 THR A N 1
ATOM 521 C CA . THR A 1 72 ? -35.071 8.820 18.300 1.00 40.91 72 THR A CA 1
ATOM 522 C C . THR A 1 72 ? -36.232 8.937 17.325 1.00 40.91 72 THR A C 1
ATOM 524 O O . THR A 1 72 ? -36.132 9.522 16.248 1.00 40.91 72 THR A O 1
ATOM 527 N N . LYS A 1 73 ? -37.348 8.303 17.686 1.00 41.53 73 LYS A N 1
ATOM 528 C CA . LYS A 1 73 ? -38.649 8.505 17.067 1.00 41.53 73 LYS A CA 1
ATOM 529 C C . LYS A 1 73 ? -38.984 9.974 17.321 1.00 41.53 73 LYS A C 1
ATOM 531 O O . LYS A 1 73 ? -39.428 10.324 18.412 1.00 41.53 73 LYS A O 1
ATOM 536 N N . VAL A 1 74 ? -38.687 10.843 16.354 1.00 42.66 74 VAL A N 1
ATOM 537 C CA . VAL A 1 74 ? -39.044 12.264 16.406 1.00 42.66 74 VAL A CA 1
ATOM 538 C C . VAL A 1 74 ? -40.568 12.335 16.388 1.00 42.66 74 VAL A C 1
ATOM 540 O O . VAL A 1 74 ? -41.209 12.364 15.341 1.00 42.66 74 VAL A O 1
ATOM 543 N N . ARG A 1 75 ? -41.176 12.277 17.574 1.00 40.12 75 ARG A N 1
ATOM 544 C CA . ARG A 1 75 ? -42.578 12.615 17.767 1.00 40.12 75 ARG A CA 1
ATOM 545 C C . ARG A 1 75 ? -42.626 14.133 17.823 1.00 40.12 75 ARG A C 1
ATOM 547 O O . ARG A 1 75 ? -42.392 14.722 18.873 1.00 40.12 75 ARG A O 1
ATOM 554 N N . THR A 1 76 ? -42.897 14.756 16.684 1.00 38.47 76 THR A N 1
ATOM 555 C CA . THR A 1 76 ? -43.236 16.177 16.612 1.00 38.47 76 THR A CA 1
ATOM 556 C C . THR A 1 76 ? -44.484 16.412 17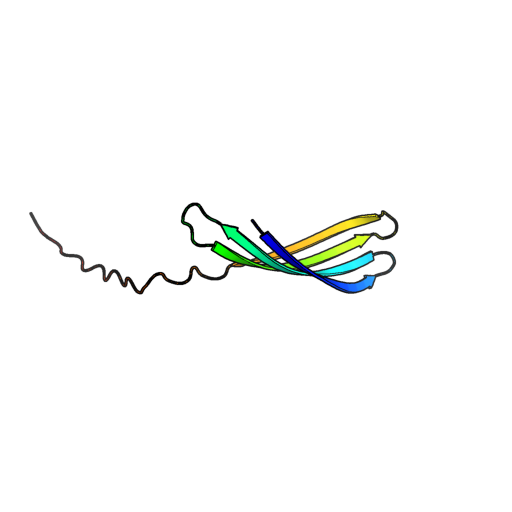.466 1.00 38.47 76 THR A C 1
ATOM 558 O O . THR A 1 76 ? -45.598 16.124 17.032 1.00 38.47 76 THR A O 1
ATOM 561 N N . LEU A 1 77 ? -44.317 16.890 18.701 1.00 39.84 77 LEU A N 1
ATOM 562 C CA . LEU A 1 77 ? -45.398 17.556 19.420 1.00 39.84 77 LEU A CA 1
ATOM 563 C C . LEU A 1 77 ? -45.452 18.995 18.905 1.00 39.84 77 LEU A C 1
ATOM 565 O O . LEU A 1 77 ? -44.664 19.843 19.318 1.00 39.84 77 LEU A O 1
ATOM 569 N N . MET A 1 78 ? -46.384 19.268 17.991 1.00 35.22 78 MET A N 1
ATOM 570 C CA . MET A 1 78 ? -46.827 20.639 17.753 1.00 35.22 78 MET A CA 1
ATOM 571 C C . MET A 1 78 ? -47.513 21.122 19.030 1.00 35.22 78 MET A C 1
ATOM 573 O O . MET A 1 78 ? -48.574 20.615 19.389 1.00 35.22 78 MET A O 1
ATOM 577 N N . THR A 1 79 ? -46.897 22.076 19.725 1.00 36.69 79 THR A N 1
ATOM 578 C CA . THR A 1 79 ? -47.574 22.826 20.785 1.00 36.69 79 THR A CA 1
ATOM 579 C C . THR A 1 79 ? -47.788 24.234 20.259 1.00 36.69 79 THR A C 1
ATOM 581 O O . THR A 1 79 ? -46.838 24.995 20.104 1.00 36.69 79 THR A O 1
ATOM 584 N N . THR A 1 80 ? -49.034 24.536 19.915 1.00 36.97 80 THR A N 1
ATOM 585 C CA . THR A 1 80 ? -49.497 25.867 19.531 1.00 36.97 80 THR A CA 1
ATOM 586 C C . THR A 1 80 ? -49.531 26.754 20.772 1.00 36.97 80 THR A C 1
ATOM 588 O O . THR A 1 80 ? -50.141 26.374 21.774 1.00 36.97 80 THR A O 1
ATOM 591 N N . LYS A 1 81 ? -48.911 27.930 20.706 1.00 36.75 81 LYS A N 1
ATOM 592 C CA . LYS A 1 81 ? -49.287 29.095 21.507 1.00 36.75 81 LYS A CA 1
ATOM 593 C C . LYS A 1 81 ? -49.118 30.349 20.672 1.00 36.75 81 LYS A C 1
ATOM 595 O O . LYS A 1 81 ? -48.096 30.421 19.959 1.00 36.75 81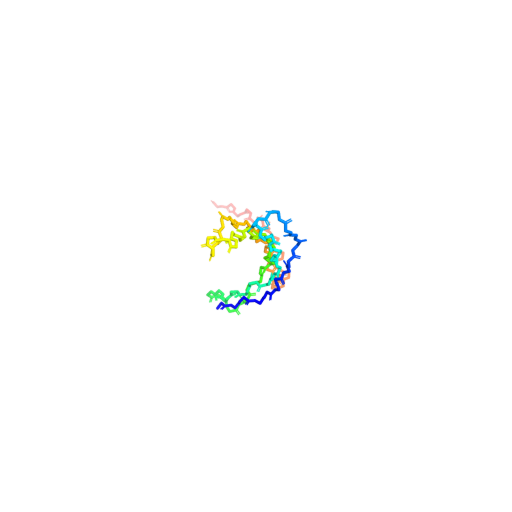 LYS A O 1
#